Protein AF-A0A920S413-F1 (afdb_monomer)

Foldseek 3Di:
DDDPNFDQFDDDPVDTDGDRDDDQPPVQCSQVVCVVSPRGDPDFDFDKDKDWDDQDPPQFDDQPDDKDADVVQQKIWHDDPRTMMIIHDDPDTDTDDPPVD

Mean predicted aligned error: 5.77 Å

Sequence (101 aa):
MIEGGRVKGVQTADKTFFAPIVVNAAGPWSYLVAELTQTPMATATLGHYYLVTETPFRMCRLPTDAAIRDRANRLYSRPEMGGILVGSYEQEPVEYSMEDS

pLDDT: mean 91.21, std 6.56, range [65.62, 97.62]

Radius of gyration: 20.57 Å; Cα contacts (8 Å, |Δi|>4): 156; chains: 1; bounding box: 48×30×50 Å

Nearest PDB structures (foldseek):
  7rdf-assembly1_A  TM=7.574E-01  e=2.672E-01  Pseudomonas aeruginosa PAO1
  3sm8-assembly1_A  TM=7.726E-01  e=4.181E-01  Pseudomonas aeruginosa
  2n54-assembly1_B  TM=3.555E-01  e=8.455E+00  Homo sapiens

S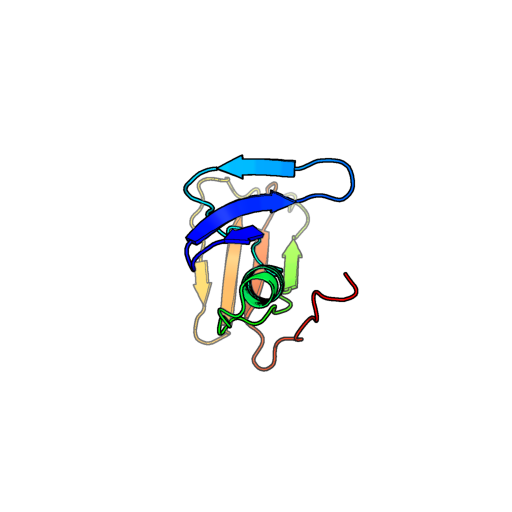olvent-accessible surface area (backbone atoms only — not comparable to full-atom values): 6304 Å² total; per-residue (Å²): 83,74,55,96,93,35,58,48,29,49,73,55,98,90,49,74,47,80,33,85,72,85,82,90,79,56,66,75,46,33,37,62,62,26,49,82,68,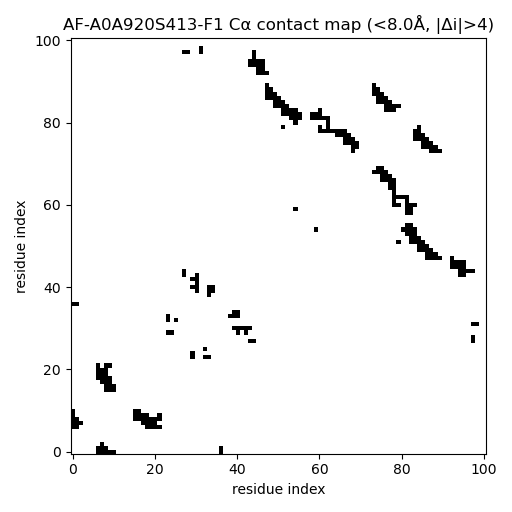76,46,82,51,101,70,83,32,67,58,76,58,69,49,72,48,74,58,45,97,90,50,73,42,48,85,83,50,77,68,48,73,42,75,91,80,33,34,36,37,33,50,38,88,32,15,38,33,40,37,51,63,62,95,78,54,54,74,51,74,64,88,87,107

Secondary structure (DSSP, 8-state):
-EETTEE-EEE-SS-EEE-S------GGGHHHHHHTTT------EE---EEE----TT-PPPTTSPPEEETTTTEEEEEETTEEEEEE--SSPPEE-SS--

Structure (mmCIF, N/CA/C/O backbone):
data_AF-A0A920S413-F1
#
_entry.id   AF-A0A920S413-F1
#
loop_
_atom_site.group_PDB
_atom_site.id
_atom_site.type_symbol
_atom_site.label_atom_id
_atom_site.label_alt_id
_atom_site.label_comp_id
_atom_site.label_asym_id
_atom_site.label_entity_id
_atom_site.label_seq_id
_atom_site.pdbx_PDB_ins_code
_atom_site.Cartn_x
_atom_site.Cartn_y
_atom_site.Cartn_z
_atom_site.occupancy
_atom_site.B_iso_or_equiv
_atom_site.auth_seq_id
_atom_site.auth_comp_id
_atom_site.auth_asym_id
_atom_site.auth_atom_id
_atom_site.pdbx_PDB_model_num
ATOM 1 N N . MET A 1 1 ? -10.529 -3.325 18.788 1.00 90.94 1 MET A N 1
ATOM 2 C CA . MET A 1 1 ? -11.486 -3.466 19.911 1.00 90.94 1 MET A CA 1
ATOM 3 C C . MET A 1 1 ? -12.571 -2.411 19.796 1.00 90.94 1 MET A C 1
ATOM 5 O O . MET A 1 1 ? -12.235 -1.236 19.646 1.00 90.94 1 MET A O 1
ATOM 9 N N . ILE A 1 2 ? -13.837 -2.816 19.888 1.00 93.06 2 ILE A N 1
ATOM 10 C CA . ILE A 1 2 ? -15.001 -1.925 19.805 1.00 93.06 2 ILE A CA 1
ATOM 11 C C . ILE A 1 2 ? -15.825 -2.059 21.091 1.00 93.06 2 ILE A C 1
ATOM 13 O O . ILE A 1 2 ? -16.093 -3.170 21.534 1.00 93.06 2 ILE A O 1
ATOM 17 N N . GLU A 1 3 ? -16.235 -0.937 21.679 1.00 92.31 3 GLU A N 1
ATOM 18 C CA . GLU A 1 3 ? -17.131 -0.881 22.839 1.00 92.31 3 GLU A CA 1
ATOM 19 C C . GLU A 1 3 ? -18.156 0.237 22.618 1.00 92.31 3 GLU A C 1
ATOM 21 O O . GLU A 1 3 ? -17.790 1.358 22.261 1.00 92.31 3 GLU A O 1
ATOM 26 N N . GLY A 1 4 ? -19.449 -0.062 22.788 1.00 91.62 4 GLY A N 1
ATOM 27 C CA . GLY A 1 4 ? -20.522 0.916 22.562 1.00 91.62 4 GLY A CA 1
ATOM 28 C C . GLY A 1 4 ? -20.531 1.505 21.143 1.00 91.62 4 GLY A C 1
ATOM 29 O O . GLY A 1 4 ? -20.825 2.684 20.970 1.00 91.62 4 GLY A O 1
ATOM 30 N N . GLY A 1 5 ? -20.124 0.719 20.138 1.00 90.62 5 GLY A N 1
ATOM 31 C CA . GLY A 1 5 ? -20.013 1.168 18.745 1.00 90.62 5 GLY A CA 1
ATOM 32 C C . GLY A 1 5 ? -18.836 2.111 18.464 1.00 90.62 5 GLY A C 1
ATOM 33 O O . GLY A 1 5 ? -18.768 2.696 17.388 1.00 90.62 5 GLY A O 1
ATOM 34 N N . ARG A 1 6 ? -17.902 2.283 19.410 1.00 92.44 6 ARG A N 1
ATOM 35 C CA . ARG A 1 6 ? -16.710 3.125 19.243 1.00 92.44 6 ARG A CA 1
ATOM 36 C C . ARG A 1 6 ? -15.436 2.316 19.406 1.00 92.44 6 ARG A C 1
ATOM 38 O O . ARG A 1 6 ? -15.364 1.400 20.224 1.00 92.44 6 ARG A O 1
ATOM 45 N N . VAL A 1 7 ? -14.402 2.695 18.660 1.00 94.38 7 VAL A N 1
ATOM 46 C CA . VAL A 1 7 ? -13.072 2.120 18.853 1.00 94.38 7 VAL A CA 1
ATOM 47 C C . VAL A 1 7 ? -12.530 2.480 20.236 1.00 94.38 7 VAL A C 1
ATOM 49 O O . VAL A 1 7 ? -12.669 3.612 20.701 1.00 94.38 7 VAL A O 1
ATOM 52 N N . LYS A 1 8 ? -11.930 1.491 20.900 1.00 95.75 8 LYS A N 1
ATOM 53 C CA . LYS A 1 8 ? -11.228 1.666 22.182 1.00 95.75 8 LYS A CA 1
ATOM 54 C C . LYS A 1 8 ? -9.726 1.473 22.073 1.00 95.75 8 LYS A C 1
ATOM 56 O O . LYS A 1 8 ? -8.989 1.903 22.958 1.00 95.75 8 LYS A O 1
ATOM 61 N N . GLY A 1 9 ? -9.276 0.818 21.008 1.00 96.31 9 GLY A N 1
ATOM 62 C CA . GLY A 1 9 ? -7.880 0.474 20.834 1.00 96.31 9 GLY A CA 1
ATOM 63 C C . GLY A 1 9 ? -7.658 -0.739 19.943 1.00 96.31 9 GLY A C 1
ATOM 64 O O . GLY A 1 9 ? -8.586 -1.266 19.312 1.00 96.31 9 GLY A O 1
ATOM 65 N N . VAL A 1 10 ? -6.408 -1.186 19.935 1.00 96.62 10 VAL A N 1
ATOM 66 C CA . VAL A 1 10 ? -5.904 -2.324 19.166 1.00 96.62 10 VAL A CA 1
ATOM 67 C C . VAL A 1 10 ? -5.380 -3.375 20.137 1.00 96.62 10 VAL A C 1
ATOM 69 O O . VAL A 1 10 ? -4.651 -3.053 21.075 1.00 96.62 10 VAL A O 1
ATOM 72 N N . GLN A 1 11 ? -5.747 -4.630 19.900 1.00 96.06 11 GLN A N 1
ATOM 73 C CA . GLN A 1 11 ? -5.206 -5.780 20.613 1.00 96.06 11 GLN A CA 1
ATOM 74 C C . GLN A 1 11 ? -4.213 -6.490 19.693 1.00 96.06 11 GLN A C 1
ATOM 76 O O . GLN A 1 11 ? -4.528 -6.753 18.535 1.00 96.06 11 GLN A O 1
ATOM 81 N N . THR A 1 12 ? -3.021 -6.769 20.204 1.00 95.19 12 THR A N 1
ATOM 82 C CA . THR A 1 12 ? -2.023 -7.640 19.577 1.00 95.19 12 THR A CA 1
ATOM 83 C C . THR A 1 12 ? -1.931 -8.945 20.371 1.00 95.19 12 THR A C 1
ATOM 85 O O . THR A 1 12 ? -2.570 -9.075 21.416 1.00 95.19 12 THR A O 1
ATOM 88 N N . ALA A 1 13 ? -1.130 -9.905 19.900 1.00 95.75 13 ALA A N 1
ATOM 89 C CA . ALA A 1 13 ? -0.919 -11.171 20.608 1.00 95.75 13 ALA A CA 1
ATOM 90 C C . ALA A 1 13 ? -0.435 -10.965 22.058 1.00 95.75 13 ALA A C 1
ATOM 92 O O . ALA A 1 13 ? -0.937 -11.611 22.973 1.00 95.75 13 ALA A O 1
ATOM 93 N N . ASP A 1 14 ? 0.483 -10.018 22.270 1.00 96.06 14 ASP A N 1
ATOM 94 C CA . ASP A 1 14 ? 1.135 -9.830 23.573 1.00 96.06 14 ASP A CA 1
ATOM 95 C C . ASP A 1 14 ? 0.493 -8.745 24.444 1.00 96.06 14 ASP A C 1
ATOM 97 O O . ASP A 1 14 ? 0.675 -8.732 25.662 1.00 96.06 14 ASP A O 1
ATOM 101 N N . LYS A 1 15 ? -0.190 -7.763 23.839 1.00 96.88 15 LYS A N 1
ATOM 102 C CA . LYS A 1 15 ? -0.627 -6.562 24.561 1.00 96.88 15 LYS A CA 1
ATOM 103 C C . LYS A 1 15 ? -1.815 -5.857 23.933 1.00 96.88 15 LYS A C 1
ATOM 105 O O . LYS A 1 15 ? -2.129 -5.997 22.758 1.00 96.88 15 LYS A O 1
ATOM 110 N N . THR A 1 16 ? -2.443 -5.017 24.747 1.00 97.56 16 THR A N 1
ATOM 111 C CA . THR A 1 16 ? -3.509 -4.111 24.322 1.00 97.56 16 THR A CA 1
ATOM 112 C C . THR A 1 16 ? -3.026 -2.669 24.378 1.00 97.56 16 THR A C 1
ATOM 114 O O . THR A 1 16 ? -2.416 -2.247 25.359 1.00 97.56 16 THR A O 1
ATOM 117 N N . PHE A 1 17 ? -3.336 -1.905 23.335 1.00 97.25 17 PHE A N 1
ATOM 118 C CA . PHE A 1 17 ? -3.094 -0.472 23.263 1.00 97.25 17 PHE A CA 1
ATOM 119 C C . PHE A 1 17 ? -4.415 0.276 23.182 1.00 97.25 17 PHE A C 1
ATOM 121 O O . PHE A 1 17 ? -5.209 0.027 22.276 1.00 97.25 17 PHE A O 1
ATOM 128 N N . PHE A 1 18 ? -4.631 1.225 24.089 1.00 97.62 18 PHE A N 1
ATOM 129 C CA . PHE A 1 18 ? -5.839 2.046 24.106 1.00 97.62 18 PHE A CA 1
ATOM 130 C C . PHE A 1 18 ? -5.654 3.318 23.281 1.00 97.62 18 PHE A C 1
ATOM 132 O O . PHE A 1 18 ? -4.676 4.043 23.454 1.00 97.62 18 PHE A O 1
ATOM 139 N N . ALA A 1 19 ? -6.610 3.593 22.397 1.00 96.38 19 ALA A N 1
ATOM 140 C CA . ALA A 1 19 ? -6.635 4.792 21.572 1.00 96.38 19 ALA A CA 1
ATOM 141 C C . ALA A 1 19 ? -8.084 5.151 21.197 1.00 96.38 19 ALA A C 1
ATOM 143 O O . ALA A 1 19 ? -8.848 4.264 20.807 1.00 96.38 19 ALA A O 1
ATOM 144 N N . PRO A 1 20 ? -8.476 6.437 21.273 1.00 93.75 20 PRO A N 1
ATOM 145 C CA . PRO A 1 20 ? -9.827 6.872 20.913 1.00 93.75 20 PRO A CA 1
ATOM 146 C C . PRO A 1 20 ? -10.068 6.907 19.394 1.00 93.75 20 PRO A C 1
ATOM 148 O O . PRO A 1 20 ? -11.214 7.029 18.963 1.00 93.75 20 PRO A O 1
ATOM 151 N N . ILE A 1 21 ? -8.999 6.837 18.594 1.00 95.81 21 ILE A N 1
ATOM 152 C CA . ILE A 1 21 ? -9.011 6.821 17.129 1.00 95.81 21 ILE A CA 1
ATOM 153 C C . ILE A 1 21 ? -7.985 5.784 16.667 1.00 95.81 21 ILE A C 1
ATOM 155 O O . ILE A 1 21 ? -6.872 5.740 17.188 1.00 95.81 21 ILE A O 1
ATOM 159 N N . VAL A 1 22 ? -8.355 4.972 15.679 1.00 95.62 22 VAL A N 1
ATOM 160 C CA . VAL A 1 22 ? -7.474 4.010 15.005 1.00 95.62 22 VAL A CA 1
ATOM 161 C C . VAL A 1 22 ? -7.623 4.217 13.501 1.00 95.62 22 VAL A C 1
ATOM 163 O O . VAL A 1 22 ? -8.742 4.363 13.014 1.00 95.62 22 VAL A O 1
ATOM 166 N N . VAL A 1 23 ? -6.504 4.239 12.775 1.00 96.06 23 VAL A N 1
ATOM 167 C CA . VAL A 1 23 ? -6.476 4.365 11.312 1.00 96.06 23 VAL A CA 1
ATOM 168 C C . VAL A 1 23 ? -6.011 3.041 10.721 1.00 96.06 23 VAL A C 1
ATOM 170 O O . VAL A 1 23 ? -4.925 2.565 11.047 1.00 96.06 23 VAL A O 1
ATOM 173 N N . ASN A 1 24 ? -6.829 2.450 9.850 1.00 95.19 24 ASN A N 1
ATOM 174 C CA . ASN A 1 24 ? -6.442 1.266 9.094 1.00 95.19 24 ASN A CA 1
ATOM 175 C C . ASN A 1 24 ? -5.548 1.681 7.915 1.00 95.19 24 ASN A C 1
ATOM 177 O O . ASN A 1 24 ? -6.026 2.256 6.941 1.00 95.19 24 ASN A O 1
ATOM 181 N N . ALA A 1 25 ? -4.252 1.397 8.025 1.00 95.94 25 ALA A N 1
ATOM 182 C CA . ALA A 1 25 ? -3.249 1.633 6.986 1.00 95.94 25 ALA A CA 1
ATOM 183 C C . ALA A 1 25 ? -2.507 0.334 6.620 1.00 95.94 25 ALA A C 1
ATOM 185 O O . ALA A 1 25 ? -1.331 0.360 6.269 1.00 95.94 25 ALA A O 1
ATOM 186 N N . ALA A 1 26 ? -3.185 -0.814 6.726 1.00 94.94 26 ALA A N 1
ATOM 187 C CA . ALA A 1 26 ? -2.574 -2.136 6.575 1.00 94.94 26 ALA A CA 1
ATOM 188 C C . ALA A 1 26 ? -2.330 -2.568 5.111 1.00 94.94 26 ALA A C 1
ATOM 190 O O . ALA A 1 26 ? -2.048 -3.735 4.853 1.00 94.94 26 ALA A O 1
ATOM 191 N N . GLY A 1 27 ? -2.439 -1.649 4.143 1.00 94.44 27 GLY A N 1
ATOM 192 C CA . GLY A 1 27 ? -2.172 -1.927 2.729 1.00 94.44 27 GLY A CA 1
ATOM 193 C C . GLY A 1 27 ? -3.008 -3.106 2.201 1.00 94.44 27 GLY A C 1
ATOM 194 O O . GLY A 1 27 ? -4.225 -3.092 2.389 1.00 94.44 27 GLY A O 1
ATOM 195 N N . PRO A 1 28 ? -2.391 -4.130 1.584 1.00 94.88 28 PRO A N 1
ATOM 196 C CA . PRO A 1 28 ? -3.074 -5.349 1.133 1.00 94.88 28 PRO A CA 1
ATOM 197 C C . PRO A 1 28 ? -3.945 -6.058 2.190 1.00 94.88 28 PRO A C 1
ATOM 199 O O . PRO A 1 28 ? -4.987 -6.608 1.854 1.00 94.88 28 PRO A O 1
ATOM 202 N N . TRP A 1 29 ? -3.579 -6.003 3.477 1.00 95.44 29 TRP A N 1
ATOM 203 C CA . TRP A 1 29 ? -4.316 -6.651 4.581 1.00 95.44 29 TRP A CA 1
ATOM 204 C C . TRP A 1 29 ? -5.477 -5.811 5.128 1.00 95.44 29 TRP A C 1
ATOM 206 O O . TRP A 1 29 ? -6.121 -6.170 6.114 1.00 95.44 29 TRP A O 1
ATOM 216 N N . SER A 1 30 ? -5.735 -4.644 4.545 1.00 95.12 30 SER A N 1
ATOM 217 C CA . SER A 1 30 ? -6.696 -3.688 5.095 1.00 95.12 30 SER A CA 1
ATOM 218 C C . SER A 1 30 ? -8.131 -4.221 5.145 1.00 95.12 30 SER A C 1
ATOM 220 O O . SER A 1 30 ? -8.832 -3.886 6.100 1.00 95.12 30 SER A O 1
ATOM 222 N N . TYR A 1 31 ? -8.557 -5.073 4.205 1.00 94.38 31 TYR A N 1
ATOM 223 C CA . TYR A 1 31 ? -9.881 -5.708 4.258 1.00 94.38 31 TYR A CA 1
ATOM 224 C C . TYR A 1 31 ? -10.025 -6.634 5.476 1.00 94.38 31 TYR A C 1
ATOM 226 O O . TYR A 1 31 ? -10.996 -6.497 6.218 1.00 94.38 31 TYR A O 1
ATOM 234 N N . LEU A 1 32 ? -9.007 -7.450 5.774 1.00 94.44 32 LEU A N 1
ATOM 235 C CA . LEU A 1 32 ? -8.970 -8.326 6.954 1.00 94.44 32 LEU A CA 1
ATOM 236 C C . LEU A 1 32 ? -9.066 -7.528 8.257 1.00 94.44 32 LEU A C 1
ATOM 238 O O . LEU A 1 32 ? -9.812 -7.874 9.169 1.00 94.44 32 LEU A O 1
ATOM 242 N N . VAL A 1 33 ? -8.350 -6.402 8.344 1.00 94.38 33 VAL A N 1
ATOM 243 C CA . VAL A 1 33 ? -8.434 -5.511 9.513 1.00 94.38 33 VAL A CA 1
ATOM 244 C C . VAL A 1 33 ? -9.834 -4.905 9.651 1.00 94.38 33 VAL A C 1
ATOM 246 O O . VAL A 1 33 ? -10.325 -4.728 10.766 1.00 94.38 33 VAL A O 1
ATOM 249 N N . ALA A 1 34 ? -10.487 -4.581 8.536 1.00 93.75 34 ALA A N 1
ATOM 250 C CA . ALA A 1 34 ? -11.820 -3.992 8.536 1.00 93.75 34 ALA A CA 1
ATOM 251 C C . ALA A 1 34 ? -12.894 -5.004 8.994 1.00 93.75 34 ALA A C 1
ATOM 253 O O . ALA A 1 34 ? -13.799 -4.650 9.763 1.00 93.75 34 ALA A O 1
ATOM 254 N N . GLU A 1 35 ? -12.731 -6.280 8.633 1.00 93.12 35 GLU A N 1
ATOM 255 C CA . GLU A 1 35 ? -13.574 -7.395 9.084 1.00 93.12 35 GLU A CA 1
ATOM 256 C C . GLU A 1 35 ? -13.564 -7.583 10.606 1.00 93.12 35 GLU A C 1
ATOM 258 O O . GLU A 1 35 ? -14.624 -7.819 11.189 1.00 93.12 35 GLU A O 1
ATOM 263 N N . LEU A 1 36 ? -12.430 -7.337 11.285 1.00 92.19 36 LEU A N 1
ATOM 264 C CA .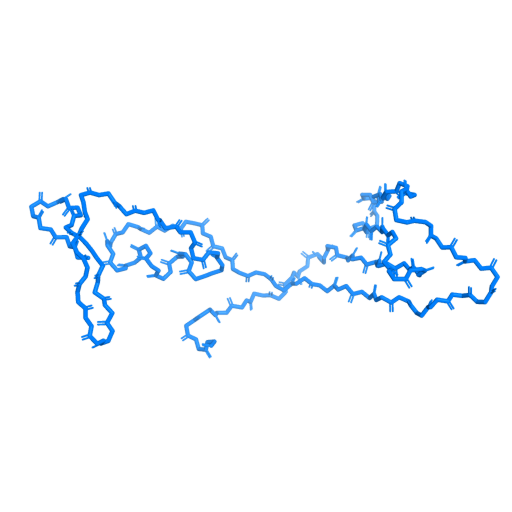 LEU A 1 36 ? -12.342 -7.351 12.761 1.00 92.19 36 LEU A CA 1
ATOM 265 C C . LEU A 1 36 ? -13.308 -6.364 13.441 1.00 92.19 36 LEU A C 1
ATOM 267 O O . LEU A 1 36 ? -13.550 -6.444 14.647 1.00 92.19 36 LEU A O 1
ATOM 271 N N . THR A 1 37 ? -13.830 -5.398 12.684 1.00 91.75 37 THR A N 1
ATOM 272 C CA . THR A 1 37 ? -14.778 -4.379 13.146 1.00 91.75 37 THR A CA 1
ATOM 273 C C . THR 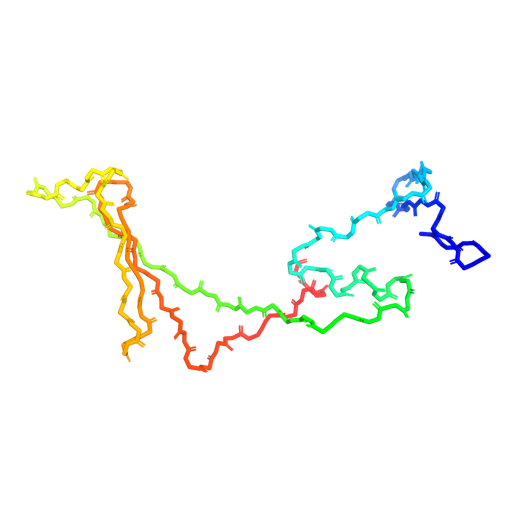A 1 37 ? -16.118 -4.431 12.412 1.00 91.75 37 THR A C 1
ATOM 275 O O . THR A 1 37 ? -16.888 -3.477 12.498 1.00 91.75 37 THR A O 1
ATOM 278 N N . GLN A 1 38 ? -16.401 -5.520 11.683 1.00 89.00 38 GLN A N 1
ATOM 279 C CA . GLN A 1 38 ? -17.630 -5.715 10.897 1.00 89.00 38 GLN A CA 1
ATOM 280 C C . GLN A 1 38 ? -17.918 -4.560 9.921 1.00 89.00 38 GLN A C 1
ATOM 282 O O . GLN A 1 38 ? -19.070 -4.243 9.629 1.00 89.00 38 GLN A O 1
ATOM 287 N N . THR A 1 39 ? -16.860 -3.917 9.424 1.00 90.00 39 THR A N 1
ATOM 288 C CA . THR A 1 39 ? -16.941 -2.790 8.493 1.00 90.00 39 THR A CA 1
ATOM 289 C C . THR A 1 39 ? -16.283 -3.223 7.184 1.00 90.00 39 THR A C 1
ATOM 291 O O . THR A 1 39 ? -15.103 -2.950 6.991 1.00 90.00 39 THR A O 1
ATOM 294 N N . PRO A 1 40 ? -16.983 -3.971 6.312 1.00 88.50 40 PRO A N 1
ATOM 295 C CA . PRO A 1 40 ? -16.364 -4.553 5.126 1.00 88.50 40 PRO A CA 1
ATOM 296 C C . PRO A 1 40 ? -15.814 -3.464 4.201 1.00 88.50 40 PRO A C 1
ATOM 298 O O . PRO A 1 40 ? -16.429 -2.408 4.029 1.00 88.50 40 PRO A O 1
ATOM 301 N N . MET A 1 41 ? -14.661 -3.733 3.589 1.00 91.50 41 MET A N 1
ATOM 302 C CA . MET A 1 41 ? -13.985 -2.798 2.696 1.00 91.50 41 MET A CA 1
ATOM 303 C C . MET A 1 41 ? -13.804 -3.415 1.308 1.00 91.50 41 MET A C 1
ATOM 305 O O . MET A 1 41 ? -13.302 -4.527 1.178 1.00 91.50 41 MET A O 1
ATOM 309 N N . ALA A 1 42 ? -14.212 -2.689 0.266 1.00 90.25 42 ALA A N 1
ATOM 310 C CA . ALA A 1 42 ? -14.140 -3.145 -1.122 1.00 90.25 42 ALA A CA 1
ATOM 311 C C . ALA A 1 42 ? -12.725 -2.964 -1.698 1.00 90.25 42 ALA A C 1
ATOM 313 O O . ALA A 1 42 ? -12.470 -2.052 -2.485 1.00 90.25 42 ALA A O 1
ATOM 314 N N . THR A 1 43 ? -11.794 -3.818 -1.277 1.00 90.81 43 THR A N 1
ATOM 315 C CA . THR A 1 43 ? -10.407 -3.842 -1.765 1.00 90.81 43 THR A CA 1
ATOM 316 C C . THR A 1 43 ? -9.972 -5.266 -2.075 1.00 90.81 43 THR A C 1
ATOM 318 O O . THR A 1 43 ? -10.333 -6.178 -1.341 1.00 90.81 43 THR A O 1
ATOM 321 N N . ALA A 1 44 ? -9.148 -5.432 -3.107 1.00 88.69 44 ALA A N 1
ATOM 322 C CA 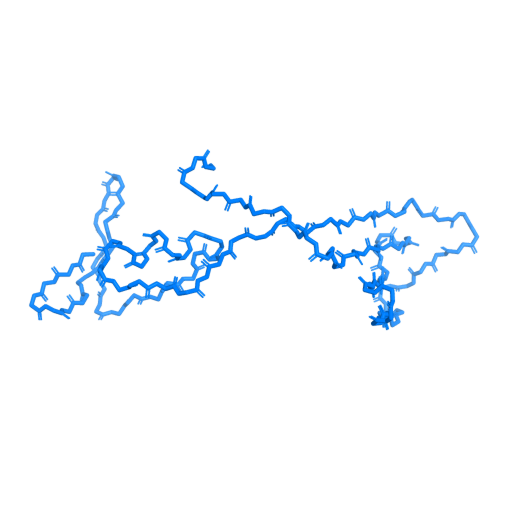. ALA A 1 44 ? -8.505 -6.694 -3.456 1.00 88.69 44 ALA A CA 1
ATOM 323 C C . ALA A 1 44 ? -6.992 -6.488 -3.583 1.00 88.69 44 ALA A C 1
ATOM 325 O O . ALA A 1 44 ? -6.541 -5.400 -3.961 1.00 88.69 44 ALA A O 1
ATOM 326 N N . THR A 1 45 ? -6.216 -7.530 -3.290 1.00 92.44 45 THR A N 1
ATOM 327 C CA . THR A 1 45 ? -4.763 -7.514 -3.477 1.00 92.44 45 THR A CA 1
ATOM 328 C C . THR A 1 45 ? -4.411 -8.131 -4.814 1.00 92.44 45 THR A C 1
ATOM 330 O O . THR A 1 45 ? -4.768 -9.272 -5.095 1.00 92.44 45 THR A O 1
ATOM 333 N N . LEU A 1 46 ? -3.679 -7.373 -5.624 1.00 93.38 46 LEU A N 1
ATOM 334 C CA . LEU A 1 46 ? -3.305 -7.762 -6.976 1.00 93.38 46 LEU A CA 1
ATOM 335 C C . LEU A 1 46 ? -1.790 -7.902 -7.097 1.00 93.38 46 LEU A C 1
ATOM 337 O O . LEU A 1 46 ? -1.031 -7.053 -6.625 1.00 93.38 46 LEU A O 1
ATOM 341 N N . GLY A 1 47 ? -1.368 -8.954 -7.787 1.00 91.81 47 GLY A N 1
ATOM 342 C CA . GLY A 1 47 ? -0.011 -9.120 -8.271 1.00 91.81 47 GLY A CA 1
ATOM 343 C C . GLY A 1 47 ? 0.335 -8.071 -9.307 1.00 91.81 47 GLY A C 1
ATOM 344 O O . GLY A 1 47 ? -0.433 -7.823 -10.235 1.00 91.81 47 GLY A O 1
ATOM 345 N N . HIS A 1 48 ? 1.521 -7.489 -9.170 1.00 93.12 48 HIS A N 1
ATOM 346 C CA . HIS A 1 48 ? 2.054 -6.533 -10.128 1.00 93.12 48 HIS A CA 1
ATOM 347 C C . HIS A 1 48 ? 3.520 -6.849 -10.405 1.00 93.12 48 HIS A C 1
ATOM 349 O O . HIS A 1 48 ? 4.351 -6.804 -9.496 1.00 93.12 48 HIS A O 1
ATOM 355 N N . TYR A 1 49 ? 3.836 -7.181 -11.655 1.00 92.38 49 TYR A N 1
ATOM 356 C CA . TYR A 1 49 ? 5.185 -7.568 -12.051 1.00 92.38 49 TYR A CA 1
ATOM 357 C C . TYR A 1 49 ? 5.978 -6.365 -12.555 1.00 92.38 49 TYR A C 1
ATOM 359 O O . TYR A 1 49 ? 5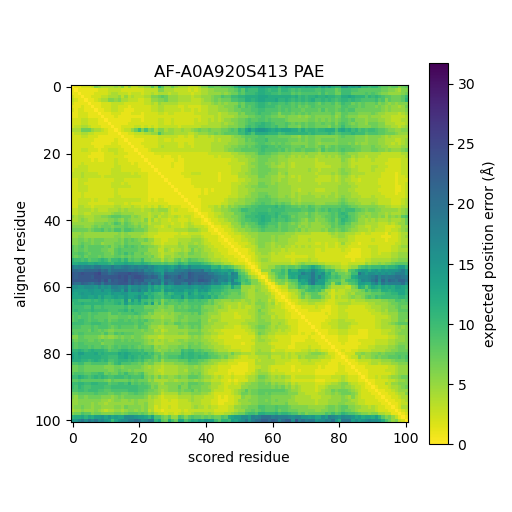.474 -5.486 -13.261 1.00 92.38 49 TYR A O 1
ATOM 367 N N . TYR A 1 50 ? 7.261 -6.351 -12.213 1.00 94.69 50 TYR A N 1
ATOM 368 C CA . TYR A 1 50 ? 8.222 -5.432 -12.794 1.00 94.69 50 TYR A CA 1
ATOM 369 C C . TYR A 1 50 ? 9.538 -6.149 -13.077 1.00 94.69 50 TYR A C 1
ATOM 371 O O . TYR A 1 50 ? 9.937 -7.077 -12.376 1.00 94.69 50 TYR A O 1
ATOM 379 N N . LEU A 1 51 ? 10.216 -5.690 -14.120 1.00 94.12 51 LEU A N 1
ATOM 380 C CA . LEU A 1 51 ? 11.540 -6.133 -14.524 1.00 94.12 51 LEU A CA 1
ATOM 381 C C . LEU A 1 51 ? 12.502 -4.967 -14.340 1.00 94.12 51 LEU A C 1
ATOM 383 O O . LEU A 1 51 ? 12.171 -3.829 -14.675 1.00 94.12 51 LEU A O 1
ATOM 387 N N . VAL A 1 52 ? 13.694 -5.245 -13.822 1.00 92.88 52 VAL A N 1
ATOM 388 C CA . VAL A 1 52 ? 14.776 -4.262 -13.721 1.00 92.88 52 VAL A CA 1
ATOM 389 C C . VAL A 1 52 ? 15.914 -4.731 -14.609 1.00 92.88 52 VAL A C 1
ATOM 391 O O . VAL A 1 52 ? 16.343 -5.879 -14.516 1.00 92.88 52 VAL A O 1
ATOM 394 N N . THR A 1 53 ? 16.380 -3.858 -15.495 1.00 90.19 53 THR A N 1
ATOM 395 C CA . THR A 1 53 ? 17.536 -4.157 -16.339 1.00 90.19 53 THR A CA 1
ATOM 396 C C . THR A 1 53 ? 18.829 -3.958 -15.557 1.00 90.19 53 THR A C 1
ATOM 398 O O . THR A 1 53 ? 18.927 -3.059 -14.723 1.00 90.19 53 THR A O 1
ATOM 401 N N . GLU A 1 54 ? 19.869 -4.710 -15.906 1.00 88.19 54 GLU A N 1
ATOM 402 C CA . GLU A 1 54 ? 21.235 -4.348 -15.524 1.00 88.19 54 GLU A CA 1
ATOM 403 C C . GLU A 1 54 ? 21.618 -2.975 -16.100 1.00 88.19 54 GLU A C 1
ATOM 405 O O . GLU A 1 54 ? 21.018 -2.499 -17.072 1.00 88.19 54 GLU A O 1
ATOM 410 N N . THR A 1 55 ? 22.624 -2.330 -15.507 1.00 83.06 55 THR A N 1
ATOM 411 C CA . THR A 1 55 ? 23.149 -1.047 -15.983 1.00 83.06 55 THR A CA 1
ATOM 412 C C . THR A 1 55 ? 23.882 -1.242 -17.319 1.00 83.06 55 THR A C 1
ATOM 414 O O . THR A 1 55 ? 24.936 -1.883 -17.355 1.00 83.06 55 THR A O 1
ATOM 417 N N . PRO A 1 56 ? 23.395 -0.678 -18.438 1.00 74.31 56 PRO A N 1
ATOM 418 C CA . PRO A 1 56 ? 24.074 -0.816 -19.720 1.00 74.31 56 PRO A CA 1
ATOM 419 C C . PRO A 1 56 ? 25.397 -0.038 -19.727 1.00 74.31 56 PRO A C 1
ATOM 421 O O . PRO A 1 56 ? 25.419 1.156 -19.433 1.00 74.31 56 PRO A O 1
ATOM 424 N N . PHE A 1 57 ? 26.485 -0.663 -20.192 1.00 65.62 57 PHE A N 1
ATOM 425 C CA . PHE A 1 57 ? 27.830 -0.056 -20.243 1.00 65.62 57 PHE A CA 1
ATOM 426 C C . PHE A 1 57 ? 27.892 1.300 -20.981 1.00 65.62 57 PHE A C 1
ATOM 428 O O . PHE A 1 57 ? 28.757 2.124 -20.700 1.00 65.62 57 PHE A O 1
ATOM 435 N N . ARG A 1 58 ? 26.979 1.550 -21.933 1.00 68.88 58 ARG A N 1
ATOM 436 C CA . ARG A 1 58 ? 26.931 2.786 -22.742 1.00 68.88 58 ARG A CA 1
ATOM 437 C C . ARG A 1 58 ? 25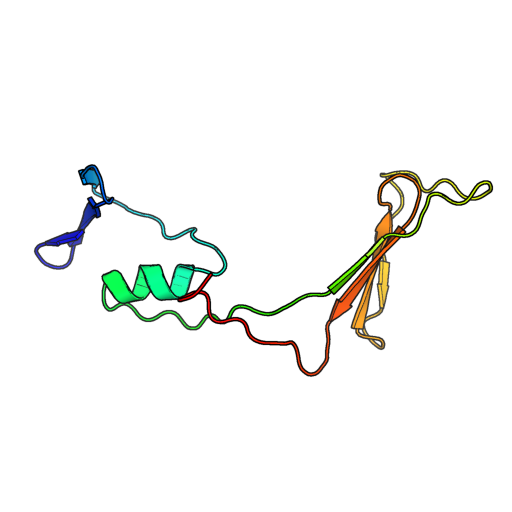.730 3.691 -22.466 1.00 68.88 58 ARG A C 1
ATOM 439 O O . ARG A 1 58 ? 25.593 4.713 -23.132 1.00 68.88 58 ARG A O 1
ATOM 446 N N . MET A 1 59 ? 24.846 3.332 -21.539 1.00 66.31 59 MET A N 1
ATOM 447 C CA . MET A 1 59 ? 23.637 4.106 -21.255 1.00 66.31 59 MET A CA 1
ATOM 448 C C . MET A 1 59 ? 23.368 4.089 -19.758 1.00 66.31 59 MET A C 1
ATOM 450 O O . MET A 1 59 ? 22.616 3.254 -19.277 1.00 66.31 59 MET A O 1
ATOM 454 N N . CYS A 1 60 ? 23.972 5.026 -19.033 1.00 71.31 60 CYS A N 1
ATOM 455 C CA . CYS A 1 60 ? 23.615 5.253 -17.641 1.00 71.31 60 CYS A CA 1
ATOM 456 C C . CYS A 1 60 ? 22.420 6.212 -17.609 1.00 71.31 60 CYS A C 1
ATOM 458 O O . CYS A 1 60 ? 22.526 7.338 -18.103 1.00 71.31 60 CYS A O 1
ATOM 460 N N . ARG A 1 61 ? 21.274 5.760 -17.093 1.00 77.81 61 ARG A N 1
ATOM 461 C CA . ARG A 1 61 ? 20.117 6.634 -16.856 1.00 77.81 61 ARG A CA 1
ATOM 462 C C . ARG A 1 61 ? 20.314 7.394 -15.555 1.00 77.81 61 ARG A C 1
ATOM 464 O O . ARG A 1 61 ? 20.709 6.807 -14.546 1.00 77.81 61 ARG A O 1
ATOM 471 N N . LEU A 1 62 ? 20.032 8.691 -15.573 1.00 80.69 62 LEU A N 1
ATOM 472 C CA . LEU A 1 62 ? 20.076 9.494 -14.359 1.00 80.69 62 LEU A CA 1
ATOM 473 C C . LEU A 1 62 ? 18.781 9.282 -13.569 1.00 80.69 62 LEU A C 1
ATOM 475 O O . LEU A 1 62 ? 17.715 9.178 -14.174 1.00 80.69 62 LEU A O 1
ATOM 479 N N . PRO A 1 63 ? 18.819 9.293 -12.226 1.00 81.31 63 PRO A N 1
ATOM 480 C CA . PRO A 1 63 ? 17.601 9.251 -11.412 1.00 81.31 63 PRO A CA 1
ATOM 481 C C . PRO A 1 63 ? 16.613 10.390 -11.717 1.00 81.31 63 PRO A C 1
ATOM 483 O O . PRO A 1 63 ? 15.434 10.285 -11.398 1.00 81.31 63 PRO A O 1
ATOM 486 N N . THR A 1 64 ? 17.097 11.479 -12.321 1.00 86.81 64 THR A N 1
ATOM 487 C CA . THR A 1 64 ? 16.306 12.639 -12.749 1.00 86.81 64 THR A CA 1
ATOM 488 C C . THR A 1 64 ? 15.657 12.476 -14.121 1.00 86.81 64 THR A C 1
ATOM 490 O O . THR A 1 64 ? 14.856 13.330 -14.501 1.00 86.81 64 THR A O 1
ATOM 493 N N . ASP A 1 65 ? 16.006 11.437 -14.886 1.00 88.81 65 ASP A N 1
ATOM 494 C CA . ASP A 1 65 ? 15.377 11.193 -16.183 1.00 88.81 65 ASP A CA 1
ATOM 495 C C . ASP A 1 65 ? 13.886 10.877 -15.982 1.00 88.81 65 ASP A C 1
ATOM 497 O O . ASP A 1 65 ? 13.483 10.185 -15.043 1.00 88.81 65 ASP A O 1
ATOM 501 N N . ALA A 1 66 ? 13.048 11.407 -16.871 1.00 90.44 66 ALA A N 1
ATOM 502 C CA . ALA A 1 66 ? 11.603 11.311 -16.723 1.00 90.44 66 ALA A CA 1
ATOM 503 C C . ALA A 1 66 ? 11.106 9.859 -16.818 1.00 90.44 66 ALA A C 1
ATOM 505 O O . ALA A 1 66 ? 11.529 9.086 -17.681 1.00 90.44 66 ALA A O 1
ATOM 506 N N . ALA A 1 67 ? 10.136 9.516 -15.969 1.00 93.75 67 ALA A N 1
ATOM 507 C CA . ALA A 1 67 ? 9.358 8.298 -16.135 1.00 93.75 67 ALA A CA 1
ATOM 508 C C . ALA A 1 67 ? 8.437 8.416 -17.358 1.00 93.75 67 ALA A C 1
ATOM 510 O O . ALA A 1 67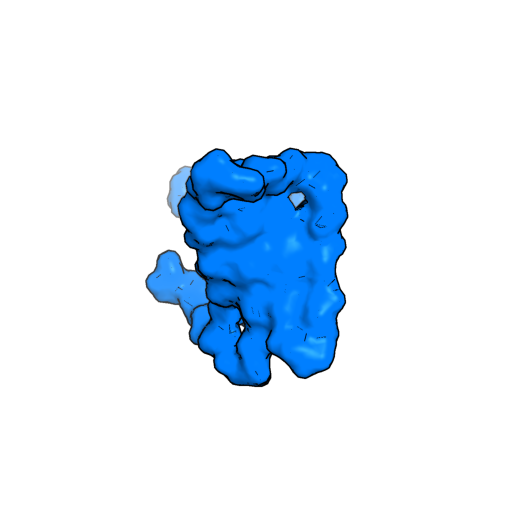 ? 7.864 9.475 -17.627 1.00 93.75 67 ALA A O 1
ATOM 511 N N . ILE A 1 68 ? 8.256 7.308 -18.069 1.00 94.12 68 ILE A N 1
ATOM 512 C CA . ILE A 1 68 ? 7.361 7.206 -19.221 1.00 94.12 68 ILE A CA 1
ATOM 513 C C . ILE A 1 68 ? 6.210 6.252 -18.917 1.00 94.12 68 ILE A C 1
ATOM 515 O O . ILE A 1 68 ? 6.337 5.314 -18.126 1.00 94.12 68 ILE A O 1
ATOM 519 N N . ARG A 1 69 ? 5.074 6.475 -19.578 1.00 95.62 69 ARG A N 1
ATOM 520 C CA . ARG A 1 69 ? 3.898 5.610 -19.484 1.00 95.62 69 ARG A CA 1
ATOM 521 C C . ARG A 1 69 ? 3.295 5.402 -20.864 1.00 95.62 69 ARG A C 1
ATOM 523 O O . ARG A 1 69 ? 2.840 6.360 -21.483 1.00 95.62 69 ARG A O 1
ATOM 530 N N . ASP A 1 70 ? 3.245 4.152 -21.298 1.00 95.25 70 ASP A N 1
ATOM 531 C CA . ASP A 1 70 ? 2.542 3.727 -22.502 1.00 95.25 70 ASP A CA 1
ATOM 532 C C . ASP A 1 70 ? 1.212 3.093 -22.091 1.00 95.25 70 ASP A C 1
ATOM 534 O O . ASP A 1 70 ? 1.144 1.960 -21.615 1.00 95.25 70 ASP A O 1
ATOM 538 N N . ARG A 1 71 ? 0.127 3.852 -22.249 1.00 93.25 71 ARG A N 1
ATOM 539 C CA . ARG A 1 71 ? -1.213 3.378 -21.887 1.00 93.25 71 ARG A CA 1
ATOM 540 C C . ARG A 1 71 ? -1.761 2.350 -22.871 1.00 93.25 71 ARG A C 1
ATOM 542 O O . ARG A 1 71 ? -2.552 1.518 -22.445 1.00 93.25 71 ARG A O 1
ATOM 549 N N . ALA A 1 72 ? -1.358 2.407 -24.142 1.00 94.44 72 ALA A N 1
ATOM 550 C CA . ALA A 1 72 ? -1.851 1.491 -25.167 1.00 94.44 72 ALA A CA 1
ATOM 551 C C . ALA A 1 72 ? -1.334 0.071 -24.914 1.00 94.44 72 ALA A C 1
ATOM 553 O O . ALA A 1 72 ? -2.096 -0.885 -25.008 1.00 94.44 72 ALA A O 1
ATOM 554 N N . ASN A 1 73 ? -0.071 -0.042 -24.496 1.00 94.19 73 ASN A N 1
ATOM 555 C CA . ASN A 1 73 ? 0.547 -1.320 -24.139 1.00 94.19 73 ASN A CA 1
ATOM 556 C C . ASN A 1 73 ? 0.483 -1.644 -22.639 1.00 94.19 73 ASN A C 1
ATOM 558 O O . ASN A 1 73 ? 0.975 -2.688 -22.223 1.00 94.19 73 ASN A O 1
ATOM 562 N N . ARG A 1 74 ? -0.133 -0.777 -21.821 1.00 95.38 74 ARG A N 1
ATOM 563 C CA . ARG A 1 74 ? -0.246 -0.935 -20.359 1.00 95.38 74 ARG A CA 1
ATOM 564 C C . ARG A 1 74 ? 1.112 -1.046 -19.652 1.00 95.38 74 ARG A C 1
ATOM 566 O O . ARG A 1 74 ? 1.244 -1.752 -18.659 1.00 95.38 74 ARG A O 1
ATOM 573 N N . LEU A 1 75 ? 2.112 -0.314 -20.131 1.00 95.75 75 LEU A N 1
ATOM 574 C CA . LEU A 1 75 ? 3.464 -0.311 -19.576 1.00 95.75 75 LEU A CA 1
ATOM 575 C C . LEU A 1 75 ? 3.795 1.033 -18.929 1.00 95.75 75 LEU A C 1
ATOM 577 O O . LEU A 1 75 ? 3.318 2.098 -19.334 1.00 95.75 75 LEU A O 1
ATOM 581 N N . TYR A 1 76 ? 4.679 0.999 -17.944 1.00 96.38 76 TYR A N 1
ATOM 582 C CA . TYR A 1 76 ? 5.405 2.179 -17.496 1.00 96.38 76 TYR A CA 1
ATOM 583 C C . TYR A 1 76 ? 6.872 1.840 -17.304 1.00 96.38 76 TYR A C 1
ATOM 585 O O . TYR A 1 76 ? 7.245 0.687 -17.089 1.00 96.38 76 TYR A O 1
ATOM 593 N N . SER A 1 77 ? 7.710 2.865 -17.381 1.00 94.62 77 SER A N 1
ATOM 594 C CA . SER A 1 77 ? 9.139 2.707 -17.207 1.00 94.62 77 SER A CA 1
ATOM 595 C C . SER A 1 77 ? 9.750 3.919 -16.519 1.00 94.62 77 SER A C 1
ATOM 597 O O . SER A 1 77 ? 9.298 5.049 -16.710 1.00 94.62 77 SER A O 1
ATOM 599 N N . ARG A 1 78 ? 10.759 3.682 -15.681 1.00 94.81 78 ARG A N 1
ATOM 600 C CA . ARG A 1 78 ? 11.510 4.732 -14.987 1.00 94.81 78 ARG A CA 1
ATOM 601 C C . ARG A 1 78 ? 12.971 4.321 -14.791 1.00 94.81 78 ARG A C 1
ATOM 603 O O . ARG A 1 78 ? 13.247 3.120 -14.766 1.00 94.81 78 ARG A O 1
ATOM 610 N N . PRO A 1 79 ? 13.896 5.276 -14.614 1.00 93.00 79 PRO A N 1
ATOM 611 C CA . PRO A 1 79 ? 15.254 4.967 -14.185 1.00 93.00 79 PRO A CA 1
ATOM 612 C C . PRO A 1 79 ? 15.255 4.194 -12.865 1.00 93.00 79 PRO A C 1
ATOM 614 O O . PRO A 1 79 ? 14.503 4.519 -11.942 1.00 93.00 79 PRO A O 1
ATOM 617 N N . GLU A 1 80 ? 16.109 3.180 -12.784 1.00 92.12 80 GLU A N 1
ATOM 618 C CA . GLU A 1 80 ? 16.343 2.388 -11.577 1.00 92.12 80 GLU A CA 1
ATOM 619 C C . GLU A 1 80 ? 17.787 1.882 -11.624 1.00 92.12 80 GLU A C 1
ATOM 621 O O . GLU A 1 80 ? 18.182 1.234 -12.590 1.00 92.12 80 GLU A O 1
ATOM 626 N N . MET A 1 81 ? 18.592 2.217 -10.611 1.00 86.50 81 MET A N 1
ATOM 627 C CA . MET A 1 81 ? 19.973 1.725 -10.459 1.00 86.50 81 MET A CA 1
ATOM 628 C C . MET A 1 81 ? 20.857 1.874 -11.720 1.00 86.50 81 MET A C 1
ATOM 630 O O . MET A 1 81 ? 21.605 0.975 -12.096 1.00 86.50 81 MET A O 1
ATOM 634 N N . GLY A 1 82 ? 20.754 3.008 -12.423 1.00 85.94 82 GLY A N 1
ATOM 635 C CA . GLY A 1 82 ? 21.489 3.284 -13.670 1.00 85.94 82 GLY A CA 1
ATOM 636 C C . GLY A 1 82 ? 20.962 2.551 -14.913 1.00 85.94 82 GLY A C 1
ATOM 637 O O . GLY A 1 82 ? 21.329 2.915 -16.031 1.00 85.94 82 GLY A O 1
ATOM 638 N N . GLY A 1 83 ? 20.089 1.559 -14.732 1.00 89.56 83 GLY A N 1
ATOM 639 C CA . GLY A 1 83 ? 19.294 0.914 -15.768 1.00 89.56 83 GLY A CA 1
ATOM 640 C C . GLY A 1 83 ? 17.860 1.443 -15.783 1.00 89.56 83 GLY A C 1
ATOM 641 O O . GLY A 1 83 ? 17.599 2.629 -15.551 1.00 89.56 83 GLY A O 1
ATOM 642 N N . ILE A 1 84 ? 16.921 0.554 -16.095 1.00 92.19 84 ILE A N 1
ATOM 643 C CA . ILE A 1 84 ? 15.505 0.869 -16.246 1.00 92.19 84 ILE A CA 1
ATOM 644 C C . ILE A 1 84 ? 14.662 -0.176 -15.510 1.00 92.19 84 ILE A C 1
ATOM 646 O O . ILE A 1 84 ? 14.869 -1.376 -15.674 1.00 92.19 84 ILE A O 1
ATOM 650 N N . LEU A 1 85 ? 13.662 0.287 -14.761 1.00 94.44 85 LEU A N 1
ATOM 651 C CA . LEU A 1 85 ? 12.532 -0.530 -14.332 1.00 94.44 85 LEU A CA 1
ATOM 652 C C . LEU A 1 85 ? 11.422 -0.435 -15.379 1.00 94.44 85 LEU A 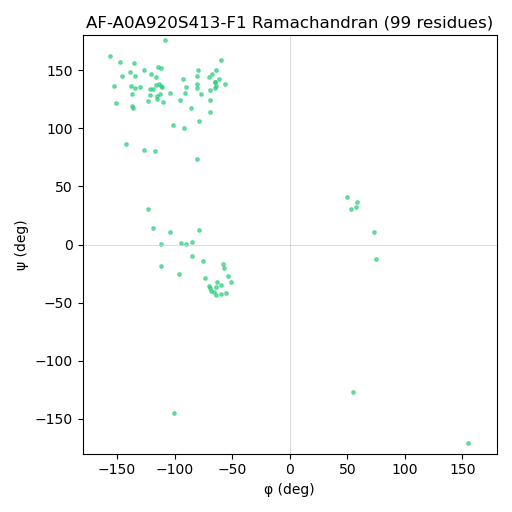C 1
ATOM 654 O O . LEU A 1 85 ? 11.089 0.664 -15.829 1.00 94.44 85 LEU A O 1
ATOM 658 N N . VAL A 1 86 ? 10.830 -1.572 -15.732 1.00 95.56 86 VAL A N 1
ATOM 659 C CA . VAL A 1 86 ? 9.627 -1.675 -16.565 1.00 95.56 86 VAL A CA 1
ATOM 660 C C . VAL A 1 86 ? 8.568 -2.435 -15.780 1.00 95.56 86 VAL A C 1
ATOM 662 O O . VAL A 1 86 ? 8.824 -3.550 -15.340 1.00 95.56 86 VAL A O 1
ATOM 665 N N . GLY A 1 87 ? 7.392 -1.841 -15.595 1.00 96.38 87 GLY A N 1
ATOM 666 C CA . GLY A 1 87 ? 6.238 -2.521 -15.006 1.00 96.38 87 GLY A CA 1
ATOM 667 C C . GLY A 1 87 ? 5.092 -2.635 -16.004 1.00 96.38 87 GLY A C 1
ATOM 668 O O . GLY A 1 87 ? 4.874 -1.715 -16.801 1.00 96.38 87 GLY A O 1
ATOM 669 N N . SER A 1 88 ? 4.361 -3.747 -15.946 1.00 94.62 88 SER A N 1
ATOM 670 C CA . SER A 1 88 ? 3.174 -4.010 -16.766 1.00 94.62 88 SER A CA 1
ATOM 671 C C . SER A 1 88 ? 1.912 -4.020 -15.914 1.00 94.62 88 SER A C 1
ATOM 673 O O . SER A 1 88 ? 1.883 -4.595 -14.835 1.00 94.62 88 SER A O 1
ATOM 675 N N . TYR A 1 89 ? 0.850 -3.383 -16.400 1.00 93.44 89 TYR A N 1
ATOM 676 C CA . TYR A 1 89 ? -0.491 -3.589 -15.865 1.00 93.44 89 TYR A CA 1
ATOM 677 C C . TYR A 1 89 ? -1.152 -4.703 -16.673 1.00 93.44 89 TYR A C 1
ATOM 679 O O . TYR A 1 89 ? -1.601 -4.481 -17.802 1.00 93.44 89 TYR A O 1
ATOM 687 N N . GLU A 1 90 ? -1.164 -5.905 -16.107 1.00 90.69 90 GLU A N 1
ATOM 688 C CA . GLU A 1 90 ? -1.751 -7.078 -16.750 1.00 90.69 90 GLU A CA 1
ATOM 689 C C . GLU A 1 90 ? -3.262 -6.914 -16.959 1.00 90.69 90 GLU A C 1
ATOM 691 O O . GLU A 1 90 ? -3.945 -6.223 -16.202 1.00 90.69 90 GLU A O 1
ATOM 696 N N . GLN A 1 91 ? -3.791 -7.543 -18.013 1.00 89.62 91 GLN A N 1
ATOM 697 C CA . GLN A 1 91 ? -5.236 -7.538 -18.273 1.00 89.62 91 GLN A CA 1
ATOM 698 C C . GLN A 1 91 ? -6.010 -8.285 -17.192 1.00 89.62 91 GLN A C 1
ATOM 700 O O . GLN A 1 91 ? -7.092 -7.863 -16.793 1.00 89.62 91 GLN A O 1
ATOM 705 N N . GLU A 1 92 ? -5.433 -9.404 -16.773 1.00 92.31 92 GLU A N 1
ATOM 706 C CA . GLU A 1 92 ? -5.971 -10.342 -15.803 1.00 92.31 92 GLU A CA 1
ATOM 707 C C . GLU A 1 92 ? -4.889 -10.517 -14.731 1.00 92.31 92 GLU A C 1
ATOM 709 O O . GLU A 1 92 ? -4.049 -11.413 -14.835 1.00 92.31 92 GLU A O 1
ATOM 714 N N . PRO A 1 93 ? -4.802 -9.585 -13.765 1.00 91.62 93 PRO A N 1
ATOM 715 C CA . PRO A 1 93 ? -3.820 -9.682 -12.697 1.00 91.62 93 PRO A CA 1
ATOM 716 C C . PRO A 1 93 ? -4.148 -10.864 -11.784 1.00 91.62 93 PRO A C 1
ATOM 718 O O . PRO A 1 93 ? -5.311 -11.175 -11.537 1.00 91.62 93 PRO A O 1
ATOM 721 N N . VAL A 1 94 ? -3.108 -11.500 -11.247 1.00 93.44 94 VAL A N 1
ATOM 722 C CA . VAL A 1 94 ? -3.274 -12.550 -10.237 1.00 93.44 94 VAL A CA 1
ATOM 723 C C . VAL A 1 94 ? -3.779 -11.910 -8.948 1.00 93.44 94 VAL A C 1
ATOM 725 O O . VAL A 1 94 ? -3.144 -10.995 -8.423 1.00 93.44 94 VAL A O 1
ATOM 728 N N . GLU A 1 95 ? -4.904 -12.390 -8.434 1.00 92.31 95 GLU A N 1
ATOM 729 C CA . GLU A 1 95 ? -5.385 -12.010 -7.108 1.00 92.31 95 GLU A CA 1
ATOM 730 C C . GLU A 1 95 ? -4.655 -12.818 -6.033 1.00 92.31 95 GLU A C 1
ATOM 732 O O . GLU A 1 95 ? -4.449 -14.025 -6.174 1.00 92.31 95 GLU A O 1
ATOM 737 N N . TYR A 1 96 ? -4.273 -12.148 -4.949 1.00 92.00 96 TYR A N 1
ATOM 738 C CA . TYR A 1 96 ? -3.666 -12.781 -3.784 1.00 92.00 96 TYR A CA 1
ATOM 739 C C . TYR A 1 96 ? -4.611 -12.689 -2.591 1.00 92.00 96 TYR A C 1
ATOM 741 O O . TYR A 1 96 ? -5.083 -11.604 -2.244 1.00 92.00 96 TYR A O 1
ATOM 749 N N . SER A 1 97 ? -4.845 -13.828 -1.936 1.00 92.50 97 SER A N 1
ATOM 750 C CA . SER A 1 97 ? -5.422 -13.834 -0.593 1.00 92.50 97 SER A CA 1
ATOM 751 C C . SER A 1 97 ? -4.342 -13.455 0.412 1.00 92.50 97 SER A C 1
ATOM 753 O O . SER A 1 97 ? -3.262 -14.046 0.420 1.00 92.50 97 SER A O 1
ATOM 755 N N . MET A 1 98 ? -4.650 -12.487 1.272 1.00 93.12 98 MET A N 1
ATOM 756 C CA . MET A 1 98 ? -3.745 -12.063 2.340 1.00 93.12 98 MET A CA 1
ATOM 757 C C . MET A 1 98 ? -3.959 -12.838 3.645 1.00 93.12 98 MET A C 1
ATOM 759 O O . MET A 1 98 ? -3.281 -12.552 4.630 1.00 93.12 98 MET A O 1
ATOM 763 N N . GLU A 1 99 ? -4.896 -13.792 3.669 1.00 88.94 99 GLU A N 1
ATOM 764 C CA . GLU A 1 99 ? -5.198 -14.619 4.847 1.00 88.94 99 GLU A CA 1
ATOM 765 C C . GLU A 1 99 ? -4.065 -15.597 5.176 1.00 88.94 99 GLU A C 1
ATOM 767 O O . GLU A 1 99 ? -3.744 -15.789 6.346 1.00 88.94 99 GLU A O 1
ATOM 772 N N . ASP A 1 100 ? -3.429 -16.153 4.140 1.00 80.69 100 ASP A N 1
ATOM 773 C CA . ASP A 1 100 ? -2.379 -17.177 4.249 1.00 80.69 100 ASP A CA 1
ATOM 774 C C . ASP A 1 100 ? -0.958 -16.620 4.017 1.00 80.69 100 ASP A C 1
ATOM 776 O O . ASP A 1 100 ? -0.014 -17.385 3.804 1.00 80.69 100 ASP A O 1
ATOM 780 N N . SER A 1 101 ? -0.813 -15.289 3.976 1.00 72.50 101 SER A N 1
ATOM 781 C CA . SER A 1 101 ? 0.457 -14.597 3.689 1.00 72.50 101 SER A CA 1
ATOM 782 C C . SER A 1 101 ? 1.403 -14.503 4.883 1.00 72.50 101 SER A C 1
ATOM 784 O O . SER A 1 101 ? 0.918 -14.337 6.024 1.00 72.50 101 SER A O 1
#